Protein AF-A0AAV3STV7-F1 (afdb_monomer_lite)

Organism: NCBI:txid425309

Foldseek 3Di:
DQLQAPVSLVVQLVVLCPDDPPSSVVSVCVSVVVLVVLLVQVVVDPDQPDPSSVLLVVLLCLQVQPCVVCVVCVPAQEDEAEADQDQDQSNLSSVLSPVRRDPHHYHYHYDPVRVVVCVVCSVVSSPDPPRSDHDDD

Sequence (137 aa):
MTNFHPDRIAALRDITDEFATPIADEATTLVDGGIAVETWLRDRTVKAVSKTALLRRATRRLIGGDEVWTDCYPDIERISLVGVSSIPAPEVDFLHGLCTATTADIELHLRPGTSEYLTTRLPDLLSIDYPGREVNL

Secondary structure (DSSP, 8-state):
--TT-HHHHHHHHHHHHTSPTTHHHHHHHHHHHHHHHHHHHHTT-SS-SSHHHHHHHHHHHHHTT-THHHHH-TT--EEEEEEES---HHHHHHHHHHHHH--SEEEEEE-TTTHHHHHHHHHHHHT-SSTT-----

InterPro domains:
  IPR058819 UvrD domain-like [PF26510] (1-135)

Radius of gyration: 17.04 Å; chains: 1; bounding box: 33×42×49 Å

Structure (mmCIF, N/CA/C/O backbone):
data_AF-A0AAV3STV7-F1
#
_entry.id   AF-A0AAV3STV7-F1
#
loop_
_atom_site.group_PDB
_atom_site.id
_atom_site.type_symbol
_atom_site.label_atom_id
_atom_site.label_alt_id
_atom_site.label_comp_id
_atom_site.label_asym_id
_atom_site.label_entity_id
_atom_site.label_seq_id
_atom_site.pdbx_PDB_ins_code
_atom_site.Cartn_x
_atom_site.Cartn_y
_atom_site.Cartn_z
_atom_site.occupancy
_atom_site.B_iso_or_equiv
_atom_site.auth_seq_id
_atom_site.auth_comp_id
_atom_site.auth_asym_id
_atom_site.auth_atom_id
_atom_site.pdbx_PDB_model_num
ATOM 1 N N . MET A 1 1 ? 7.698 1.854 -3.324 1.00 75.56 1 MET A N 1
ATOM 2 C CA . MET A 1 1 ? 7.368 0.410 -3.245 1.00 75.56 1 MET A CA 1
ATOM 3 C C . MET A 1 1 ? 5.915 0.228 -3.638 1.00 75.56 1 MET A C 1
ATOM 5 O O . MET A 1 1 ? 5.105 1.026 -3.198 1.00 75.56 1 MET A O 1
ATOM 9 N N . THR A 1 2 ? 5.589 -0.789 -4.434 1.00 91.88 2 THR A N 1
ATOM 10 C CA . THR A 1 2 ? 4.238 -1.050 -4.977 1.00 91.88 2 THR A CA 1
ATOM 11 C C . THR A 1 2 ? 3.321 -1.821 -4.019 1.00 91.88 2 THR A C 1
ATOM 13 O O . THR A 1 2 ? 2.165 -2.069 -4.341 1.00 91.88 2 THR A O 1
ATOM 16 N N . ASN A 1 3 ? 3.840 -2.266 -2.867 1.00 93.88 3 ASN A N 1
ATOM 17 C CA . ASN A 1 3 ? 3.200 -3.253 -1.982 1.00 93.88 3 ASN A CA 1
ATOM 18 C C . ASN A 1 3 ? 2.787 -4.562 -2.696 1.00 93.88 3 ASN A C 1
ATOM 20 O O . ASN A 1 3 ? 2.023 -5.355 -2.151 1.00 93.88 3 ASN A O 1
ATOM 24 N N . PHE A 1 4 ? 3.314 -4.808 -3.904 1.00 94.25 4 PHE A N 1
ATOM 25 C CA . PHE A 1 4 ? 2.881 -5.870 -4.819 1.00 94.25 4 PHE A CA 1
ATOM 26 C C . PHE A 1 4 ? 1.398 -5.781 -5.218 1.00 94.25 4 PHE A C 1
ATOM 28 O O . PHE A 1 4 ? 0.820 -6.775 -5.651 1.00 94.25 4 PHE A O 1
ATOM 35 N N . HIS A 1 5 ? 0.783 -4.601 -5.083 1.00 95.44 5 HIS A N 1
ATOM 36 C CA . HIS A 1 5 ? -0.591 -4.376 -5.516 1.00 95.44 5 HIS A CA 1
ATOM 37 C C . HIS A 1 5 ? -0.691 -4.493 -7.044 1.00 95.44 5 HIS A C 1
ATOM 39 O O . HIS A 1 5 ? 0.146 -3.877 -7.713 1.00 95.44 5 HIS A O 1
ATOM 45 N N . PRO A 1 6 ? -1.690 -5.208 -7.602 1.00 95.25 6 PRO A N 1
ATOM 46 C CA . PRO A 1 6 ? -1.830 -5.399 -9.046 1.00 95.25 6 PRO A CA 1
ATOM 47 C C . PRO A 1 6 ? -1.711 -4.104 -9.851 1.00 95.25 6 PRO A C 1
ATOM 49 O O . PRO A 1 6 ? -0.841 -4.013 -10.710 1.00 95.25 6 PRO A O 1
ATOM 52 N N . ASP A 1 7 ? -2.467 -3.068 -9.490 1.00 94.88 7 ASP A N 1
ATOM 53 C CA . ASP A 1 7 ? -2.475 -1.805 -10.241 1.00 94.88 7 ASP A CA 1
ATOM 54 C C . ASP A 1 7 ? -1.139 -1.055 -10.162 1.00 94.88 7 ASP A C 1
ATOM 56 O O . ASP A 1 7 ? -0.678 -0.473 -11.138 1.00 94.88 7 ASP A O 1
ATOM 60 N N . ARG A 1 8 ? -0.459 -1.109 -9.007 1.00 94.88 8 ARG A N 1
ATOM 61 C CA . ARG A 1 8 ? 0.852 -0.462 -8.834 1.00 94.88 8 ARG A CA 1
ATOM 62 C C . ARG A 1 8 ? 1.960 -1.231 -9.553 1.00 94.88 8 ARG A C 1
ATOM 64 O O . ARG A 1 8 ? 2.952 -0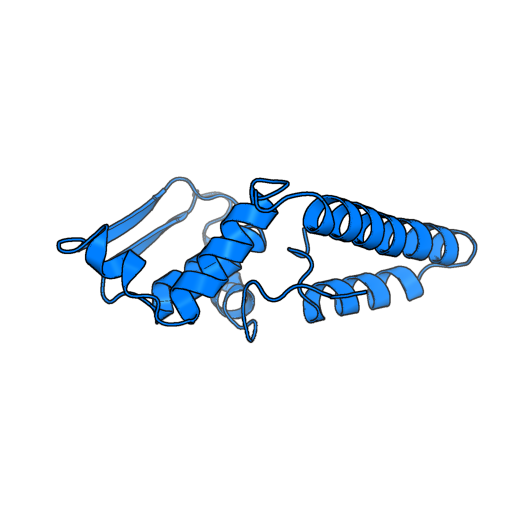.626 -9.943 1.00 94.88 8 ARG A O 1
ATOM 71 N N . ILE A 1 9 ? 1.825 -2.552 -9.681 1.00 95.94 9 ILE A N 1
ATOM 72 C CA . ILE A 1 9 ? 2.728 -3.386 -10.480 1.00 95.94 9 ILE A CA 1
ATOM 73 C C . ILE A 1 9 ? 2.480 -3.163 -11.973 1.00 95.94 9 ILE A C 1
ATOM 75 O O . ILE A 1 9 ? 3.451 -3.028 -12.705 1.00 95.94 9 ILE A O 1
ATOM 79 N N . ALA A 1 10 ? 1.221 -3.070 -12.410 1.00 94.94 10 ALA A N 1
ATOM 80 C CA . ALA A 1 10 ? 0.875 -2.740 -13.791 1.00 94.94 10 ALA A CA 1
ATOM 81 C C . ALA A 1 10 ? 1.456 -1.377 -14.188 1.00 94.94 10 ALA A C 1
ATOM 83 O O . ALA A 1 10 ? 2.249 -1.312 -15.116 1.00 94.94 10 ALA A O 1
ATOM 84 N N . ALA A 1 11 ? 1.218 -0.335 -13.385 1.00 94.62 11 ALA A N 1
ATOM 85 C CA . ALA A 1 11 ? 1.791 0.988 -13.629 1.00 94.62 11 ALA A CA 1
ATOM 86 C C . ALA A 1 11 ? 3.332 0.993 -13.626 1.00 94.62 11 ALA A C 1
ATOM 88 O O . ALA A 1 11 ? 3.953 1.760 -14.354 1.00 94.62 11 ALA A O 1
ATOM 89 N N . LEU A 1 12 ? 3.972 0.153 -12.801 1.00 95.38 12 LEU A N 1
ATOM 90 C CA . LEU A 1 12 ? 5.428 -0.001 -12.835 1.00 95.38 12 LEU A CA 1
ATOM 91 C C . LEU A 1 12 ? 5.891 -0.657 -14.142 1.00 95.38 12 LEU A C 1
ATOM 93 O O . LEU A 1 12 ? 6.889 -0.210 -14.696 1.00 95.38 12 LEU A O 1
ATOM 97 N N . ARG A 1 13 ? 5.180 -1.685 -14.619 1.00 95.19 13 ARG A N 1
ATOM 98 C CA . ARG A 1 13 ? 5.483 -2.370 -15.882 1.00 95.19 13 ARG A CA 1
ATOM 99 C C . ARG A 1 13 ? 5.310 -1.448 -17.086 1.00 95.19 13 ARG A C 1
ATOM 101 O O . ARG A 1 13 ? 6.211 -1.388 -17.912 1.00 95.19 13 ARG A O 1
ATOM 108 N N . ASP A 1 14 ? 4.238 -0.659 -17.114 1.00 95.69 14 ASP A N 1
ATOM 109 C CA . ASP A 1 14 ? 4.000 0.326 -18.174 1.00 95.69 14 ASP A CA 1
ATOM 110 C C . ASP A 1 14 ? 5.193 1.289 -18.311 1.00 95.69 14 ASP A C 1
ATOM 112 O O . ASP A 1 14 ? 5.681 1.529 -19.409 1.00 95.69 14 ASP A O 1
ATOM 116 N N . ILE A 1 15 ? 5.734 1.775 -17.184 1.00 94.50 15 ILE A N 1
ATOM 117 C CA . ILE A 1 15 ? 6.922 2.646 -17.174 1.00 94.50 15 ILE A CA 1
ATOM 118 C C . ILE A 1 15 ? 8.170 1.904 -17.666 1.00 94.50 15 ILE A C 1
ATOM 120 O O . ILE A 1 15 ? 8.995 2.487 -18.368 1.00 94.50 15 ILE A O 1
ATOM 124 N N . THR A 1 16 ? 8.363 0.641 -17.275 1.00 93.69 16 THR A N 1
ATOM 125 C CA . THR A 1 16 ? 9.552 -0.117 -17.696 1.00 93.69 16 THR A CA 1
ATOM 126 C C . THR A 1 16 ? 9.520 -0.487 -19.175 1.00 93.69 16 THR A C 1
ATOM 128 O O . THR A 1 16 ? 10.580 -0.549 -19.796 1.00 93.69 16 THR A O 1
ATOM 131 N N . ASP A 1 17 ? 8.329 -0.665 -19.747 1.00 92.81 17 ASP A N 1
ATOM 132 C CA . ASP A 1 17 ? 8.129 -0.966 -21.167 1.00 92.81 17 ASP A CA 1
ATOM 133 C C . ASP A 1 17 ? 8.445 0.239 -22.075 1.00 92.81 17 ASP A C 1
ATOM 135 O O . ASP A 1 17 ? 8.754 0.064 -23.254 1.00 92.81 17 ASP A O 1
ATOM 139 N N . GLU A 1 18 ? 8.439 1.466 -21.538 1.00 95.56 18 GLU A N 1
ATOM 140 C CA . GLU A 1 18 ? 8.852 2.676 -22.267 1.00 95.56 18 GLU A CA 1
ATOM 141 C C . GLU A 1 18 ? 10.375 2.768 -22.481 1.00 95.56 18 GLU A C 1
ATOM 143 O O . GLU A 1 18 ? 10.854 3.603 -23.258 1.00 95.56 18 GLU A O 1
ATOM 148 N N . PHE A 1 19 ? 11.170 1.936 -21.803 1.00 96.31 19 PHE A N 1
ATOM 149 C CA . PHE A 1 19 ? 12.621 1.947 -21.960 1.00 96.31 19 PHE A CA 1
ATOM 150 C C . PHE A 1 19 ? 13.064 1.324 -23.289 1.00 96.31 19 PHE A C 1
ATOM 152 O O . PHE A 1 19 ? 12.456 0.407 -23.831 1.00 96.31 19 PHE A O 1
ATOM 159 N N . ALA A 1 20 ? 14.197 1.788 -23.819 1.00 96.62 20 ALA A N 1
ATOM 160 C CA . ALA A 1 20 ? 14.810 1.150 -24.978 1.00 96.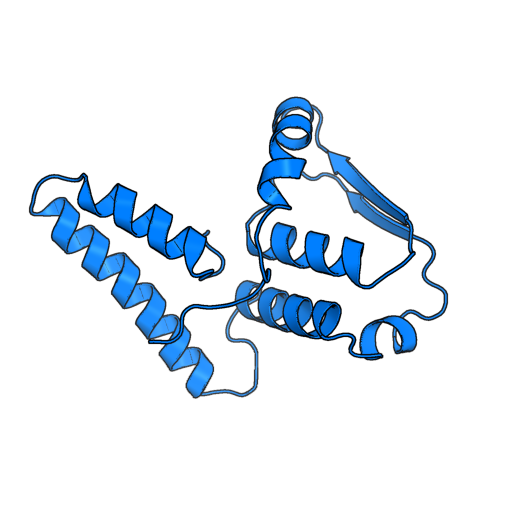62 20 ALA A CA 1
ATOM 161 C C . ALA A 1 20 ? 15.481 -0.177 -24.582 1.00 96.62 20 ALA A C 1
ATOM 163 O O . ALA A 1 20 ? 16.167 -0.256 -23.560 1.00 96.62 20 ALA A O 1
ATOM 164 N N . THR A 1 21 ? 15.364 -1.209 -25.418 1.00 94.38 21 THR A N 1
ATOM 165 C CA . THR A 1 21 ? 16.152 -2.447 -25.292 1.00 94.38 21 THR A CA 1
ATOM 166 C C . THR A 1 21 ? 17.659 -2.122 -25.268 1.00 94.38 21 THR A C 1
ATOM 168 O O . THR A 1 21 ? 18.108 -1.287 -26.060 1.00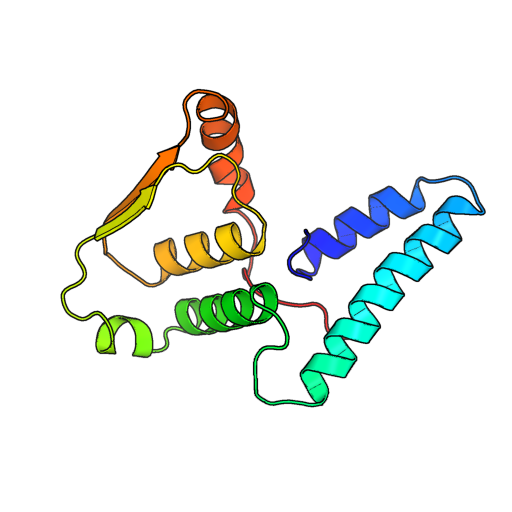 94.38 21 THR A O 1
ATOM 171 N N . PRO A 1 22 ? 18.468 -2.754 -24.389 1.00 95.44 22 PRO A N 1
ATOM 172 C CA . PRO A 1 22 ? 18.142 -3.893 -23.514 1.00 95.44 22 PRO A CA 1
ATOM 173 C C . PRO A 1 22 ? 17.570 -3.528 -22.133 1.00 95.44 22 PRO A C 1
ATOM 175 O O . PRO A 1 22 ? 17.305 -4.418 -21.333 1.00 95.44 22 PRO A O 1
ATOM 178 N N . ILE A 1 23 ? 17.377 -2.241 -21.838 1.00 97.06 23 ILE A N 1
ATOM 179 C CA . ILE A 1 23 ? 16.993 -1.770 -20.499 1.00 97.06 23 ILE A CA 1
ATOM 180 C C . ILE A 1 23 ? 15.577 -2.234 -20.135 1.00 97.06 23 ILE A C 1
ATOM 182 O O . ILE A 1 23 ? 15.356 -2.631 -18.994 1.00 97.06 23 ILE A O 1
ATOM 186 N N . ALA A 1 24 ? 14.641 -2.231 -21.090 1.00 95.88 24 ALA A N 1
ATOM 187 C CA . ALA A 1 24 ? 13.289 -2.754 -20.872 1.00 95.88 24 ALA A CA 1
ATOM 188 C C . ALA A 1 24 ? 13.304 -4.233 -20.445 1.00 95.88 24 ALA A C 1
ATOM 190 O O . ALA A 1 24 ? 12.734 -4.581 -19.414 1.00 95.88 24 ALA A O 1
ATOM 191 N N . ASP A 1 25 ? 14.029 -5.089 -21.174 1.00 95.88 25 ASP A N 1
ATOM 192 C CA . ASP A 1 25 ? 14.116 -6.527 -20.877 1.00 95.88 25 ASP A CA 1
ATOM 193 C C . ASP A 1 25 ? 14.711 -6.785 -19.483 1.00 95.88 25 ASP A C 1
ATOM 195 O O . ASP A 1 25 ? 14.226 -7.633 -18.724 1.00 95.88 25 ASP A O 1
ATOM 199 N N . GLU A 1 26 ? 15.756 -6.034 -19.122 1.00 97.06 26 GLU A N 1
ATOM 200 C CA . GLU A 1 26 ? 16.376 -6.115 -17.801 1.00 97.06 26 GLU A CA 1
ATOM 201 C C . GLU A 1 26 ? 15.419 -5.636 -16.700 1.00 97.06 26 GLU A C 1
ATOM 203 O O . GLU A 1 26 ? 15.265 -6.309 -15.678 1.00 97.06 26 GLU A O 1
ATOM 208 N N . ALA A 1 27 ? 14.724 -4.516 -16.911 1.00 95.81 27 ALA A N 1
ATOM 209 C CA . ALA A 1 27 ? 13.768 -3.974 -15.953 1.00 95.81 27 ALA A CA 1
ATOM 210 C C . ALA A 1 27 ? 12.598 -4.940 -15.702 1.00 95.81 27 ALA A C 1
ATOM 212 O O . ALA A 1 27 ? 12.277 -5.219 -14.543 1.00 95.81 27 ALA A O 1
ATOM 213 N N . THR A 1 28 ? 12.028 -5.525 -16.757 1.00 93.75 28 THR A N 1
ATO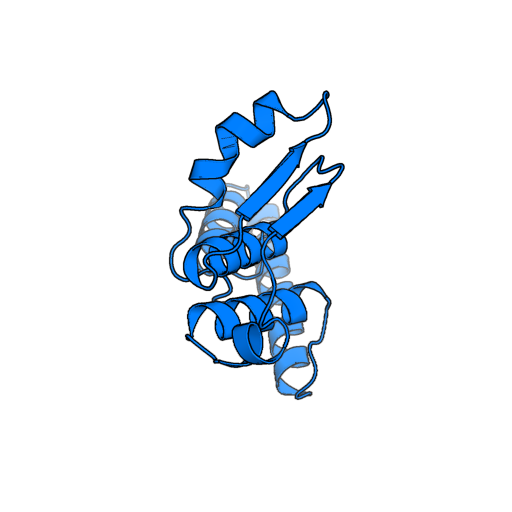M 214 C CA . THR A 1 28 ? 10.983 -6.554 -16.655 1.00 93.75 28 THR A CA 1
ATOM 215 C C . THR A 1 28 ? 11.484 -7.778 -15.898 1.00 93.75 28 THR A C 1
ATOM 217 O O . THR A 1 28 ? 10.825 -8.243 -14.966 1.00 93.75 28 THR A O 1
ATOM 220 N N . THR A 1 29 ? 12.698 -8.243 -16.205 1.00 95.69 29 THR A N 1
ATOM 221 C CA . THR A 1 29 ? 13.325 -9.365 -15.492 1.00 95.69 29 THR A CA 1
ATOM 222 C C . THR A 1 29 ? 13.468 -9.079 -13.992 1.00 95.69 29 THR A C 1
ATOM 224 O O . THR A 1 29 ? 13.207 -9.955 -13.165 1.00 95.69 29 THR A O 1
ATOM 227 N N . LEU A 1 30 ? 13.849 -7.855 -13.610 1.00 95.75 30 LEU A N 1
ATOM 228 C CA . LEU A 1 30 ? 13.981 -7.457 -12.206 1.00 95.75 30 LEU A CA 1
ATOM 229 C C . LEU A 1 30 ? 12.628 -7.375 -11.487 1.00 95.75 30 LEU A C 1
ATOM 231 O O . LEU A 1 30 ? 12.518 -7.833 -10.345 1.00 95.75 30 LEU A O 1
ATOM 235 N N . VAL A 1 31 ? 11.601 -6.815 -12.135 1.00 94.81 31 VAL A N 1
ATOM 236 C CA . VAL A 1 31 ? 10.243 -6.731 -11.574 1.00 94.81 31 VAL A CA 1
ATOM 237 C C . VAL A 1 31 ? 9.674 -8.133 -11.353 1.00 94.81 31 VAL A C 1
ATOM 239 O O . VAL A 1 31 ? 9.267 -8.459 -10.234 1.00 94.81 31 VAL A O 1
ATOM 242 N N . ASP A 1 32 ? 9.708 -8.983 -12.377 1.00 94.19 32 ASP A N 1
ATOM 243 C CA . ASP A 1 32 ? 9.157 -10.338 -12.317 1.00 94.19 32 ASP A CA 1
ATOM 244 C C . ASP A 1 32 ? 9.950 -11.232 -11.362 1.00 94.19 32 ASP A C 1
ATOM 246 O O . ASP A 1 32 ? 9.362 -11.961 -10.560 1.00 94.19 32 ASP A O 1
ATOM 250 N N . GLY A 1 33 ? 11.280 -11.117 -11.363 1.00 95.19 33 GLY A N 1
ATOM 251 C CA . GLY A 1 33 ? 12.145 -11.815 -10.417 1.00 95.19 33 GLY A CA 1
ATOM 252 C C . GLY A 1 33 ? 11.843 -11.439 -8.964 1.00 95.19 33 GLY A C 1
ATOM 253 O O . GLY A 1 33 ? 11.746 -12.317 -8.103 1.00 95.19 33 GLY A O 1
ATOM 254 N N . GLY A 1 34 ? 11.625 -10.151 -8.679 1.00 93.06 34 GLY A N 1
ATOM 255 C CA . GLY A 1 34 ? 11.240 -9.680 -7.348 1.00 93.06 34 GLY A CA 1
ATOM 256 C C . GLY A 1 34 ? 9.891 -10.237 -6.880 1.00 93.06 34 GLY A C 1
ATOM 257 O O . GLY A 1 34 ? 9.768 -10.671 -5.731 1.00 93.06 34 GLY A O 1
ATOM 258 N N . ILE A 1 35 ? 8.893 -10.274 -7.771 1.00 94.38 35 ILE A N 1
ATOM 259 C CA . ILE A 1 35 ? 7.574 -10.868 -7.494 1.00 94.38 35 ILE A CA 1
ATOM 260 C C . ILE A 1 35 ? 7.702 -12.380 -7.257 1.00 94.38 35 ILE A C 1
ATOM 262 O O . ILE A 1 35 ? 7.117 -12.905 -6.305 1.00 94.38 35 ILE A O 1
ATOM 266 N N . ALA A 1 36 ? 8.496 -13.076 -8.073 1.00 95.19 36 ALA A N 1
ATOM 267 C CA . ALA A 1 36 ? 8.712 -14.514 -7.956 1.00 95.19 36 ALA A CA 1
ATOM 268 C C . ALA A 1 36 ? 9.386 -14.895 -6.637 1.00 95.19 36 ALA A C 1
ATOM 270 O O . ALA A 1 36 ? 8.925 -15.815 -5.963 1.00 95.19 36 ALA A O 1
ATOM 271 N N . VAL A 1 37 ? 10.426 -14.166 -6.223 1.00 94.25 37 VAL A N 1
ATOM 272 C CA . VAL A 1 37 ? 11.105 -14.409 -4.942 1.00 94.25 37 VAL A CA 1
ATOM 273 C C . VAL A 1 37 ? 10.162 -14.181 -3.764 1.00 94.25 37 VAL A C 1
ATOM 275 O O . VAL A 1 37 ? 10.123 -14.999 -2.844 1.00 94.25 37 VAL A O 1
ATOM 278 N N . GLU A 1 38 ? 9.389 -13.094 -3.771 1.00 93.44 38 GLU A N 1
ATOM 279 C CA . GLU A 1 38 ? 8.475 -12.803 -2.665 1.00 93.44 38 GLU A CA 1
ATOM 280 C C . GLU A 1 38 ? 7.349 -13.845 -2.569 1.00 93.44 38 GLU A C 1
ATOM 282 O O . GLU A 1 38 ? 7.092 -14.344 -1.472 1.00 93.44 38 GLU A O 1
ATOM 287 N N . THR A 1 39 ? 6.778 -14.264 -3.704 1.00 93.25 39 THR A N 1
ATOM 288 C CA . THR A 1 39 ? 5.765 -15.334 -3.774 1.00 93.25 39 THR A CA 1
ATOM 289 C C . THR A 1 39 ? 6.336 -16.662 -3.272 1.00 93.25 39 THR A C 1
ATOM 291 O O . THR A 1 39 ? 5.786 -17.291 -2.371 1.00 93.25 39 THR A O 1
ATOM 294 N N . TRP A 1 40 ? 7.519 -17.042 -3.759 1.00 94.94 40 TRP A N 1
ATOM 295 C CA . TRP A 1 40 ? 8.223 -18.257 -3.351 1.00 94.94 40 TRP A CA 1
ATOM 296 C C . TRP A 1 40 ? 8.512 -18.301 -1.845 1.00 94.94 40 TRP A C 1
ATOM 298 O O . TRP A 1 40 ? 8.412 -19.365 -1.226 1.00 94.94 40 TRP A O 1
ATOM 308 N N . LEU A 1 41 ? 8.888 -17.164 -1.247 1.00 94.38 41 LEU A N 1
ATOM 309 C CA . LEU A 1 41 ? 9.102 -17.049 0.197 1.00 94.38 41 LEU A CA 1
ATOM 310 C C . LEU A 1 41 ? 7.779 -17.180 0.956 1.00 94.38 41 LEU A C 1
ATOM 312 O O . LEU A 1 41 ? 7.735 -17.864 1.979 1.00 94.38 41 LEU A O 1
ATOM 316 N N . ARG A 1 42 ? 6.715 -16.538 0.463 1.00 92.06 42 ARG A N 1
ATOM 317 C CA . ARG A 1 42 ? 5.375 -16.561 1.063 1.00 92.06 42 ARG A CA 1
ATOM 318 C C . ARG A 1 42 ? 4.826 -17.987 1.147 1.00 92.06 42 ARG A C 1
ATOM 320 O O . ARG A 1 42 ? 4.340 -18.384 2.199 1.00 92.06 42 ARG A O 1
ATOM 327 N N . ASP A 1 43 ? 5.011 -18.785 0.100 1.00 93.56 43 ASP A N 1
ATOM 328 C CA . ASP A 1 43 ? 4.521 -20.170 0.039 1.00 93.56 43 ASP A CA 1
ATOM 329 C C . ASP A 1 43 ? 5.278 -21.137 0.966 1.00 93.56 43 ASP A C 1
ATOM 331 O O . ASP A 1 43 ? 4.836 -22.258 1.219 1.00 93.56 43 ASP A O 1
ATOM 335 N N . ARG A 1 44 ? 6.429 -20.721 1.508 1.00 95.75 44 ARG A N 1
ATOM 336 C CA . ARG A 1 44 ? 7.270 -21.544 2.396 1.00 95.75 44 ARG A CA 1
ATOM 337 C C . ARG A 1 44 ? 6.965 -21.384 3.870 1.00 95.75 44 ARG A C 1
ATOM 339 O O . ARG A 1 44 ? 7.532 -22.107 4.688 1.00 95.75 44 ARG A O 1
ATOM 346 N N . THR A 1 45 ? 6.136 -20.417 4.241 1.00 94.38 45 THR A N 1
ATOM 347 C CA . THR A 1 45 ? 5.892 -20.128 5.648 1.00 94.38 45 THR A CA 1
ATOM 348 C C . THR A 1 45 ? 4.540 -19.478 5.873 1.00 94.38 45 THR A C 1
ATOM 350 O O . THR A 1 45 ? 4.090 -18.617 5.133 1.00 94.38 45 THR A O 1
ATOM 353 N N . VAL A 1 46 ? 3.909 -19.836 6.989 1.00 92.25 46 VAL A N 1
ATOM 354 C CA . VAL A 1 46 ? 2.688 -19.167 7.463 1.00 92.25 46 VAL A CA 1
ATOM 355 C C . VAL A 1 46 ? 2.967 -17.785 8.071 1.00 92.25 46 VAL A C 1
ATOM 357 O O . VAL A 1 46 ? 2.034 -17.026 8.357 1.00 92.25 46 VAL A O 1
ATOM 360 N N . LYS A 1 47 ? 4.244 -17.460 8.325 1.00 94.19 47 LYS A N 1
ATOM 361 C CA . LYS A 1 47 ? 4.685 -16.170 8.868 1.00 94.19 47 LYS A CA 1
ATOM 362 C C . LYS A 1 47 ? 4.861 -15.153 7.743 1.00 94.19 47 LYS A C 1
ATOM 364 O O . LYS A 1 47 ? 5.243 -15.501 6.634 1.00 94.19 47 LYS A O 1
ATOM 369 N N . ALA A 1 48 ? 4.648 -13.876 8.047 1.00 94.25 48 ALA A N 1
ATOM 370 C CA . ALA A 1 48 ? 4.976 -12.812 7.106 1.00 94.25 48 ALA A CA 1
ATOM 371 C C . ALA A 1 48 ? 6.491 -12.776 6.839 1.00 94.25 48 ALA A C 1
ATOM 373 O O . ALA A 1 48 ? 7.291 -12.736 7.773 1.00 94.25 48 ALA A O 1
ATOM 374 N N . VAL A 1 49 ? 6.871 -12.767 5.560 1.00 93.94 49 VAL A N 1
ATOM 375 C CA . VAL A 1 49 ? 8.274 -12.807 5.103 1.00 93.94 49 VAL A CA 1
ATOM 376 C C . VAL A 1 49 ? 8.971 -11.446 5.177 1.00 93.94 49 VAL A C 1
ATOM 378 O O . VAL A 1 49 ? 10.185 -11.347 5.033 1.00 93.94 49 VAL A O 1
ATOM 381 N N . SER A 1 50 ? 8.204 -10.380 5.410 1.00 93.69 50 SER A N 1
ATOM 382 C CA . SER A 1 50 ? 8.687 -9.011 5.578 1.00 93.69 50 SER A CA 1
ATOM 383 C C . SER A 1 50 ? 7.682 -8.178 6.380 1.00 93.69 50 SER A C 1
ATOM 385 O O . SER A 1 50 ? 6.524 -8.569 6.550 1.00 93.69 50 SER A O 1
ATOM 387 N N . LYS A 1 51 ? 8.103 -6.991 6.842 1.00 93.31 51 LYS A N 1
ATOM 388 C CA . LYS A 1 51 ? 7.192 -6.009 7.461 1.00 93.31 51 LYS A CA 1
ATOM 389 C C . LYS A 1 51 ? 6.090 -5.567 6.493 1.00 93.31 51 LYS A C 1
ATOM 391 O O . LYS A 1 51 ? 4.939 -5.465 6.896 1.00 93.31 51 LYS A O 1
ATOM 396 N N . THR A 1 52 ? 6.430 -5.390 5.217 1.00 93.12 52 THR A N 1
ATOM 397 C CA . THR A 1 52 ? 5.475 -5.089 4.142 1.00 93.12 52 THR A CA 1
ATOM 398 C C . THR A 1 52 ? 4.420 -6.187 4.016 1.00 93.12 52 THR A C 1
ATOM 400 O O . THR A 1 52 ? 3.230 -5.893 4.029 1.00 93.12 52 THR A O 1
ATOM 403 N N . ALA A 1 53 ? 4.832 -7.460 3.991 1.00 94.38 53 ALA A N 1
ATOM 404 C CA . ALA A 1 53 ? 3.905 -8.591 3.940 1.00 94.38 53 ALA A CA 1
ATOM 405 C C . ALA A 1 53 ? 3.021 -8.680 5.198 1.00 94.38 53 ALA A C 1
ATOM 407 O O . ALA A 1 53 ? 1.849 -9.046 5.108 1.00 94.38 53 ALA A O 1
ATOM 408 N N . LEU A 1 54 ? 3.562 -8.322 6.370 1.00 95.31 54 LEU A N 1
ATOM 409 C CA . LEU A 1 54 ? 2.794 -8.269 7.613 1.00 95.31 54 LEU A CA 1
ATOM 410 C C . LEU A 1 54 ? 1.709 -7.190 7.552 1.00 95.31 54 LEU A C 1
ATOM 412 O O . LEU A 1 54 ? 0.552 -7.502 7.822 1.00 95.31 54 LEU A O 1
ATOM 416 N N . LEU A 1 55 ? 2.069 -5.959 7.169 1.00 95.06 55 LEU A N 1
ATOM 417 C CA . LEU A 1 55 ? 1.112 -4.859 7.012 1.00 95.06 55 LEU A CA 1
ATOM 418 C C . LEU A 1 55 ? 0.039 -5.217 5.993 1.00 95.06 55 LEU A C 1
ATOM 420 O O . LEU A 1 55 ? -1.141 -5.091 6.281 1.00 95.06 55 LEU A O 1
ATOM 424 N N . ARG A 1 56 ? 0.436 -5.781 4.854 1.00 94.75 56 ARG A N 1
ATOM 425 C CA . ARG A 1 56 ? -0.487 -6.217 3.811 1.00 94.75 56 ARG A CA 1
ATOM 426 C C . ARG A 1 56 ? -1.493 -7.262 4.308 1.00 94.75 56 ARG A C 1
ATOM 428 O O . ARG A 1 56 ? -2.688 -7.150 4.042 1.00 94.75 56 ARG A O 1
ATOM 435 N N . ARG A 1 57 ? -1.039 -8.252 5.087 1.00 93.94 57 ARG A N 1
ATOM 436 C CA . ARG A 1 5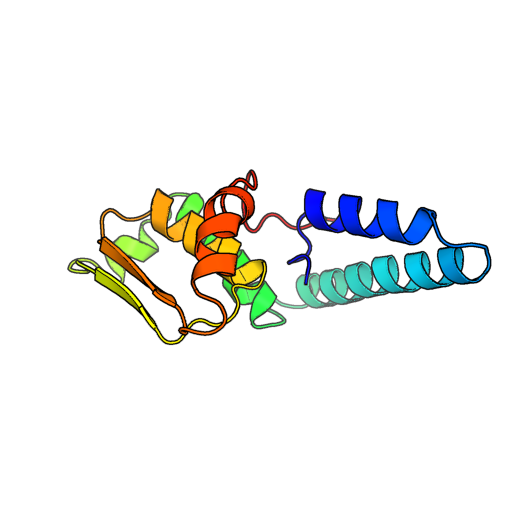7 ? -1.925 -9.224 5.752 1.00 93.94 57 ARG A CA 1
ATOM 437 C C . ARG A 1 57 ? -2.845 -8.545 6.768 1.00 93.94 57 ARG A C 1
ATOM 439 O O . ARG A 1 57 ? -4.016 -8.902 6.826 1.00 93.94 57 ARG A O 1
ATOM 446 N N . ALA A 1 58 ? -2.333 -7.603 7.557 1.00 94.06 58 ALA A N 1
ATOM 447 C CA . ALA A 1 58 ? -3.121 -6.867 8.542 1.00 94.06 58 ALA A CA 1
ATOM 448 C C . ALA A 1 58 ? -4.214 -6.018 7.872 1.00 94.06 58 ALA A C 1
ATOM 450 O O . ALA A 1 58 ? -5.367 -6.110 8.279 1.00 94.06 58 ALA A O 1
ATOM 451 N N . THR A 1 59 ? -3.890 -5.302 6.790 1.00 95.38 59 THR A N 1
ATOM 452 C CA . THR A 1 59 ? -4.854 -4.551 5.971 1.00 95.38 59 THR A CA 1
ATOM 453 C C . THR A 1 59 ? -5.998 -5.442 5.498 1.00 95.38 59 THR A C 1
ATOM 455 O O . THR A 1 59 ? -7.161 -5.093 5.674 1.00 95.38 59 THR A O 1
ATOM 458 N N . ARG A 1 60 ? -5.692 -6.631 4.958 1.00 93.75 60 ARG A N 1
ATOM 459 C CA . ARG A 1 60 ? -6.733 -7.565 4.503 1.00 93.75 60 ARG A CA 1
ATOM 460 C C . ARG A 1 60 ? -7.625 -8.070 5.637 1.00 93.75 60 ARG A C 1
ATOM 462 O O . ARG A 1 60 ? -8.809 -8.278 5.407 1.00 93.75 60 ARG A O 1
ATOM 469 N N . ARG A 1 61 ? -7.082 -8.273 6.844 1.00 92.38 61 ARG A N 1
ATOM 470 C CA . ARG A 1 61 ? -7.889 -8.668 8.013 1.00 92.38 61 ARG A CA 1
ATOM 471 C C . ARG A 1 61 ? -8.794 -7.534 8.486 1.00 92.38 61 ARG A C 1
ATOM 473 O O . ARG A 1 61 ? -9.963 -7.790 8.735 1.00 92.38 61 ARG A O 1
ATOM 480 N N . LEU A 1 62 ? -8.273 -6.305 8.537 1.00 92.12 62 LEU A N 1
ATOM 481 C CA . LEU A 1 62 ? -9.056 -5.114 8.882 1.00 92.12 62 LEU A CA 1
ATOM 482 C C . LEU A 1 62 ? -10.258 -4.949 7.950 1.00 92.12 62 LEU A C 1
ATOM 484 O O . LEU A 1 62 ? -11.392 -4.869 8.402 1.00 92.12 62 LEU A O 1
ATOM 488 N N . ILE A 1 63 ? -10.015 -4.968 6.641 1.00 90.75 63 ILE A N 1
ATOM 489 C CA . ILE A 1 63 ? -11.061 -4.728 5.636 1.00 90.75 63 ILE A CA 1
ATOM 490 C C . ILE A 1 63 ? -12.014 -5.914 5.505 1.00 90.75 63 ILE A C 1
ATOM 492 O O . ILE A 1 63 ? -13.178 -5.740 5.161 1.00 90.75 63 ILE A O 1
ATOM 496 N N . GLY A 1 64 ? -11.540 -7.124 5.805 1.00 88.19 64 GLY A N 1
ATOM 497 C CA . GLY A 1 64 ? -12.372 -8.322 5.841 1.00 88.19 64 GLY A CA 1
ATOM 498 C C . GLY A 1 64 ? -13.422 -8.329 6.956 1.00 88.19 64 GLY A C 1
ATOM 499 O O . GLY A 1 64 ? -14.204 -9.275 7.005 1.00 88.19 64 GLY A O 1
ATOM 500 N N . GLY A 1 65 ? -13.444 -7.318 7.835 1.00 81.38 65 GLY A N 1
ATOM 501 C CA . GLY A 1 65 ? -14.377 -7.242 8.960 1.00 81.38 65 GLY A CA 1
ATOM 502 C C . GLY A 1 65 ? -14.053 -8.235 10.075 1.00 81.38 65 GLY A C 1
ATOM 503 O O . GLY A 1 65 ? -14.957 -8.690 10.767 1.00 81.38 65 GLY A O 1
ATOM 504 N N . ASP A 1 66 ? -12.780 -8.617 10.221 1.00 73.94 66 ASP A N 1
ATOM 505 C CA . ASP A 1 66 ? -12.338 -9.491 11.308 1.00 73.94 66 ASP A CA 1
ATOM 506 C C . ASP A 1 66 ? -12.506 -8.745 12.647 1.00 73.94 66 ASP A C 1
ATOM 508 O O . ASP A 1 66 ? -11.910 -7.681 12.841 1.00 73.94 66 ASP A O 1
ATOM 512 N N . GLU A 1 67 ? -13.293 -9.301 13.579 1.00 81.00 67 GLU A N 1
ATOM 513 C CA . GLU A 1 67 ? -13.580 -8.695 14.898 1.00 81.00 67 GLU A CA 1
ATOM 514 C C . GLU A 1 67 ? -12.308 -8.483 15.736 1.00 81.00 67 GLU A C 1
ATOM 516 O O . GLU A 1 67 ? -12.302 -7.689 16.672 1.00 81.00 67 GLU A O 1
ATOM 521 N N . VAL A 1 68 ? -11.190 -9.098 15.327 1.00 84.56 68 VAL A N 1
ATOM 522 C CA . VAL A 1 68 ? -9.857 -8.975 15.932 1.00 84.56 68 VAL A CA 1
ATOM 523 C C . VAL A 1 68 ? -9.470 -7.535 16.259 1.00 84.56 68 VAL A C 1
ATOM 525 O O . VAL A 1 68 ? -8.840 -7.319 17.292 1.00 84.56 68 VAL A O 1
ATOM 528 N N . TRP A 1 69 ? -9.791 -6.554 15.407 1.00 87.44 69 TRP A N 1
ATOM 529 C CA . TRP A 1 69 ? -9.458 -5.159 15.713 1.00 87.44 69 TRP A CA 1
ATOM 530 C C . TRP A 1 69 ? -10.215 -4.655 16.944 1.00 87.44 69 TRP A C 1
ATOM 532 O O . TRP A 1 69 ? -9.583 -4.202 17.897 1.00 87.44 69 TRP A O 1
ATOM 542 N N . THR A 1 70 ? -11.541 -4.780 16.940 1.00 87.50 70 THR A N 1
ATOM 543 C CA . THR A 1 70 ? -12.409 -4.343 18.040 1.00 87.50 70 THR A CA 1
ATOM 544 C C . THR A 1 70 ? -12.154 -5.152 19.312 1.00 87.50 70 THR A C 1
ATOM 546 O O . THR A 1 70 ? -12.113 -4.580 20.393 1.00 87.50 70 THR A O 1
ATOM 549 N N . ASP A 1 71 ? -11.876 -6.451 19.198 1.00 90.69 71 ASP A N 1
ATOM 550 C CA . ASP A 1 71 ? -11.537 -7.309 20.339 1.00 90.69 71 ASP A CA 1
ATOM 551 C C . ASP A 1 71 ? -10.206 -6.918 20.994 1.00 90.69 71 ASP A C 1
ATOM 553 O O . ASP A 1 71 ? -10.059 -6.967 22.216 1.00 90.69 71 ASP A O 1
ATOM 557 N N . CYS A 1 72 ? -9.206 -6.551 20.185 1.00 91.25 72 CYS A N 1
ATOM 558 C CA . CYS A 1 72 ? -7.889 -6.157 20.687 1.00 91.25 72 CYS A CA 1
ATOM 559 C C . CYS A 1 72 ? -7.868 -4.716 21.208 1.00 91.25 72 CYS A C 1
ATOM 561 O O . CYS A 1 72 ? -7.059 -4.394 22.080 1.00 91.25 72 CYS A O 1
ATOM 563 N N . TYR A 1 73 ? -8.724 -3.857 20.656 1.00 91.56 73 TYR A N 1
ATOM 564 C CA . TYR A 1 73 ? -8.763 -2.425 20.928 1.00 91.56 73 TYR A CA 1
ATOM 565 C C . TYR A 1 73 ? -10.202 -1.942 21.189 1.00 91.56 73 TYR A C 1
ATOM 567 O O . TYR A 1 73 ? -10.692 -1.083 20.456 1.00 91.56 73 TYR A O 1
ATOM 575 N N . PRO A 1 74 ? -10.888 -2.461 22.226 1.00 90.88 74 PRO A N 1
ATOM 576 C CA . PRO A 1 74 ? -12.316 -2.198 22.437 1.00 90.88 74 PRO A CA 1
ATOM 577 C C . PRO A 1 74 ? -12.620 -0.732 22.758 1.00 90.88 74 PRO A C 1
ATOM 579 O O . PRO A 1 74 ? -13.643 -0.206 22.332 1.00 90.88 74 PRO A O 1
ATOM 582 N N . ASP A 1 75 ? -11.705 -0.066 23.461 1.00 94.44 75 ASP A N 1
ATOM 583 C CA . ASP A 1 75 ? -11.877 1.306 23.947 1.00 94.44 75 ASP A CA 1
ATOM 584 C C . ASP A 1 75 ? -11.039 2.317 23.142 1.00 94.44 75 ASP A C 1
ATOM 586 O O . ASP A 1 75 ? -10.695 3.392 23.637 1.00 94.44 75 ASP A O 1
ATOM 590 N N . ILE A 1 76 ? -10.613 1.968 21.920 1.00 94.56 76 ILE A N 1
ATOM 591 C CA . ILE A 1 76 ? -9.770 2.869 21.131 1.00 94.56 76 ILE A CA 1
ATOM 592 C C . ILE A 1 76 ? -10.581 4.036 20.576 1.00 94.56 76 ILE A C 1
ATOM 594 O O . ILE A 1 76 ? -11.438 3.884 19.712 1.00 94.56 76 ILE A O 1
ATOM 598 N N . GLU A 1 77 ? -10.253 5.232 21.047 1.00 95.56 77 GLU A N 1
ATOM 599 C CA . GLU A 1 77 ? -10.886 6.463 20.571 1.00 95.56 77 GLU A CA 1
ATOM 600 C C . GLU A 1 77 ? -10.067 7.150 19.476 1.00 95.56 77 GLU A C 1
ATOM 602 O O . GLU A 1 77 ? -10.622 7.884 18.662 1.00 95.56 77 GLU A O 1
ATOM 607 N N . ARG A 1 78 ? -8.743 6.929 19.439 1.00 96.38 78 ARG A N 1
ATOM 608 C CA . ARG A 1 78 ? -7.836 7.679 18.563 1.00 96.38 78 ARG A CA 1
ATOM 609 C C . ARG A 1 78 ? -6.599 6.908 18.129 1.00 96.38 78 ARG A C 1
ATOM 611 O O . ARG A 1 78 ? -5.978 6.197 18.917 1.00 96.38 78 ARG A O 1
ATOM 618 N N . ILE A 1 79 ? -6.188 7.152 16.888 1.00 95.31 79 ILE A N 1
ATOM 619 C CA . ILE A 1 79 ? -4.942 6.685 16.285 1.00 95.31 79 ILE A CA 1
ATOM 620 C C . ILE A 1 79 ? -4.210 7.895 15.699 1.00 95.31 79 ILE A C 1
ATOM 622 O O . ILE A 1 79 ? -4.680 8.506 14.743 1.00 95.31 79 ILE A O 1
ATOM 626 N N . SER A 1 80 ? -3.033 8.226 16.233 1.00 95.69 80 SER A N 1
ATOM 627 C CA . SER A 1 80 ? -2.219 9.343 15.732 1.00 95.69 80 SER A CA 1
ATOM 628 C C . SER A 1 80 ? -0.948 8.834 15.046 1.00 95.69 80 SER A C 1
ATOM 630 O O . SER A 1 80 ? -0.095 8.204 15.673 1.00 95.69 80 SER A O 1
ATOM 632 N N . LEU A 1 81 ? -0.782 9.150 13.761 1.00 93.00 81 LEU A N 1
ATOM 633 C CA . LEU A 1 81 ? 0.445 8.911 13.003 1.00 93.00 81 LEU A CA 1
ATOM 634 C C . LEU A 1 81 ? 1.288 10.188 13.009 1.00 93.00 81 LEU A C 1
ATOM 636 O O . LEU A 1 81 ? 0.916 11.182 12.389 1.00 93.00 81 LEU A O 1
ATOM 640 N N . VAL A 1 82 ? 2.421 10.174 13.717 1.00 94.06 82 VAL A N 1
ATOM 641 C CA . VAL A 1 82 ? 3.184 11.395 14.022 1.00 94.06 82 VAL A CA 1
ATOM 642 C C . VAL A 1 82 ? 4.523 11.474 13.300 1.00 94.06 82 VAL A C 1
ATOM 644 O O . VAL A 1 82 ? 5.248 10.489 13.182 1.00 94.06 82 VAL A O 1
ATOM 647 N N . GLY A 1 83 ? 4.884 12.680 12.849 1.00 89.62 83 GLY A N 1
ATOM 648 C CA . GLY A 1 83 ? 6.190 12.967 12.256 1.00 89.62 83 GLY A CA 1
ATOM 649 C C . GLY A 1 83 ? 6.350 12.397 10.849 1.00 89.62 83 GLY A C 1
ATOM 650 O O . GLY A 1 83 ? 7.479 12.128 10.422 1.00 89.62 83 GLY A O 1
ATOM 651 N N . VAL A 1 84 ? 5.231 12.223 10.144 1.00 92.38 84 VAL A N 1
ATOM 652 C CA . VAL A 1 84 ? 5.154 11.564 8.841 1.00 92.38 84 VAL A CA 1
ATOM 653 C C . VAL A 1 84 ? 5.700 12.483 7.751 1.00 92.38 84 VAL A C 1
ATOM 655 O O . VAL A 1 84 ? 5.182 13.573 7.511 1.00 92.38 84 VAL A O 1
ATOM 658 N N . SER A 1 85 ? 6.767 12.037 7.087 1.00 93.38 85 SER A N 1
ATOM 659 C CA . SER A 1 85 ? 7.363 12.721 5.929 1.00 93.38 85 SER A CA 1
ATOM 660 C C . SER A 1 85 ? 7.118 12.014 4.598 1.00 93.38 85 SER A C 1
ATOM 662 O O . SER A 1 85 ? 7.414 12.550 3.537 1.00 93.38 85 SER A O 1
ATOM 664 N N . SER A 1 86 ? 6.593 10.796 4.649 1.00 91.94 86 SER A N 1
ATOM 665 C CA . SER A 1 86 ? 6.222 9.983 3.495 1.00 91.94 86 SER A CA 1
ATOM 666 C C . SER A 1 86 ? 5.288 8.880 3.963 1.00 91.94 86 SER A C 1
ATOM 668 O O . SER A 1 86 ? 5.474 8.369 5.067 1.00 91.94 86 SER A O 1
ATOM 670 N N . ILE A 1 87 ? 4.356 8.463 3.112 1.00 91.31 87 ILE A N 1
ATOM 671 C CA . ILE A 1 87 ? 3.479 7.322 3.385 1.00 91.31 87 ILE A CA 1
ATOM 672 C C . ILE A 1 87 ? 3.689 6.314 2.254 1.00 91.31 87 ILE A C 1
ATOM 674 O O . ILE A 1 87 ? 3.184 6.522 1.148 1.00 91.31 87 ILE A O 1
ATOM 678 N N . PRO A 1 88 ? 4.525 5.283 2.457 1.00 92.50 88 PRO A N 1
ATOM 679 C CA . PRO A 1 88 ? 4.710 4.248 1.455 1.00 92.50 88 PRO A CA 1
ATOM 680 C C . PRO A 1 88 ? 3.427 3.424 1.264 1.00 92.50 88 PRO A C 1
ATOM 682 O O . PRO A 1 88 ? 2.520 3.424 2.092 1.00 92.50 88 PRO A O 1
ATOM 685 N N . ALA A 1 89 ? 3.350 2.717 0.136 1.00 94.81 89 ALA A N 1
ATOM 686 C CA . ALA A 1 89 ? 2.179 1.936 -0.256 1.00 94.81 89 ALA A CA 1
ATOM 687 C C . ALA A 1 89 ? 1.602 1.000 0.835 1.00 94.81 89 ALA A C 1
ATOM 689 O O . ALA A 1 89 ? 0.387 1.020 1.003 1.00 94.81 89 ALA A O 1
ATOM 690 N N . PRO A 1 90 ? 2.392 0.195 1.584 1.00 95.06 90 PRO A N 1
ATOM 691 C CA . PRO A 1 90 ? 1.817 -0.648 2.635 1.00 95.06 90 PRO A CA 1
ATOM 692 C C . PRO A 1 90 ? 1.181 0.149 3.780 1.00 95.06 90 PRO A C 1
ATOM 694 O O . PRO A 1 90 ? 0.152 -0.270 4.301 1.00 95.06 90 PRO A O 1
ATOM 697 N N . GLU A 1 91 ? 1.748 1.293 4.163 1.00 94.25 91 GLU A N 1
ATOM 698 C CA . GLU A 1 91 ? 1.182 2.168 5.190 1.00 94.25 91 GLU A CA 1
ATOM 699 C C . GLU A 1 91 ? -0.071 2.894 4.692 1.00 94.25 91 GLU A C 1
ATOM 701 O O . GLU A 1 91 ? -1.029 3.014 5.447 1.00 94.25 91 GLU A O 1
ATOM 706 N N . VAL A 1 92 ? -0.096 3.330 3.426 1.00 94.69 92 VAL A N 1
ATOM 707 C CA . VAL A 1 92 ? -1.297 3.897 2.787 1.00 94.69 92 VAL A CA 1
ATOM 708 C C . VAL A 1 92 ? -2.433 2.874 2.776 1.00 94.69 92 VAL A C 1
ATOM 710 O O . VAL A 1 92 ? -3.550 3.188 3.176 1.00 94.69 92 VAL A O 1
ATOM 713 N N . ASP A 1 93 ? -2.141 1.640 2.362 1.00 95.94 93 ASP A N 1
ATOM 714 C CA . ASP A 1 93 ? -3.122 0.557 2.307 1.00 95.94 93 ASP A CA 1
ATOM 715 C C . ASP A 1 93 ? -3.679 0.245 3.702 1.00 95.94 93 ASP A C 1
ATOM 717 O O . ASP A 1 93 ? -4.879 0.050 3.878 1.00 95.94 93 ASP A O 1
ATOM 721 N N . PHE A 1 94 ? -2.810 0.208 4.715 1.00 95.00 94 PHE A N 1
ATOM 722 C CA . PHE A 1 94 ? -3.215 0.007 6.103 1.00 95.00 94 PHE A CA 1
ATOM 723 C C . PHE A 1 94 ? -4.040 1.176 6.651 1.00 95.00 94 PHE A C 1
ATOM 725 O O . PHE A 1 94 ? -5.053 0.938 7.299 1.00 95.00 94 PHE A O 1
ATOM 732 N N . LEU A 1 95 ? -3.661 2.422 6.347 1.00 94.69 95 LEU A N 1
ATOM 733 C CA . LEU A 1 95 ? -4.421 3.617 6.716 1.00 94.69 95 LEU A CA 1
ATOM 734 C C . LEU A 1 95 ? -5.824 3.597 6.101 1.00 94.69 95 LEU A C 1
ATOM 736 O O . LEU A 1 95 ? -6.793 3.861 6.803 1.00 94.69 95 LEU A O 1
ATOM 740 N N . HIS A 1 96 ? -5.947 3.209 4.828 1.00 93.88 96 HIS A N 1
ATOM 741 C CA . HIS A 1 96 ? -7.248 3.007 4.189 1.00 93.88 96 HIS A CA 1
ATOM 742 C C . HIS A 1 96 ? -8.071 1.926 4.917 1.00 93.88 96 HIS A C 1
ATOM 744 O O . HIS A 1 96 ? -9.254 2.121 5.196 1.00 93.88 96 HIS A O 1
ATOM 750 N N . GLY A 1 97 ? -7.433 0.818 5.305 1.00 92.94 97 GLY A N 1
ATOM 751 C CA . GLY A 1 97 ? -8.063 -0.219 6.125 1.00 92.94 97 GLY A CA 1
ATOM 752 C C . GLY A 1 97 ? -8.545 0.288 7.486 1.00 92.94 97 GLY A C 1
ATOM 753 O O . GLY A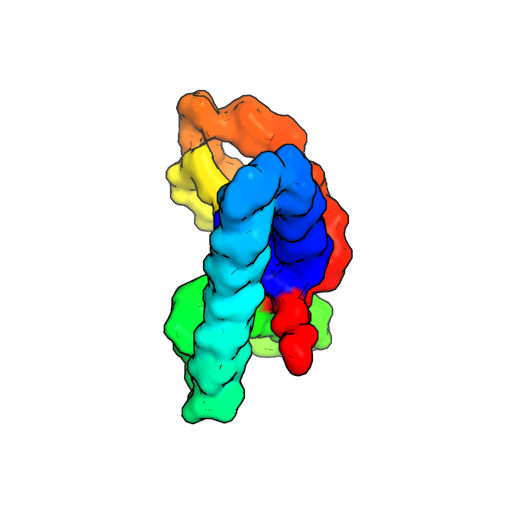 1 97 ? -9.644 -0.052 7.903 1.00 92.94 97 GLY A O 1
ATOM 754 N N . LEU A 1 98 ? -7.779 1.145 8.163 1.00 92.81 98 LEU A N 1
ATOM 755 C CA . LEU A 1 98 ? -8.215 1.762 9.419 1.00 92.81 98 LEU A CA 1
ATOM 756 C C . LEU A 1 98 ? -9.424 2.676 9.202 1.00 92.81 98 LEU A C 1
ATOM 758 O O . LEU A 1 98 ? -10.422 2.526 9.897 1.00 92.81 98 LEU A O 1
ATOM 762 N N . CYS A 1 99 ? -9.378 3.561 8.203 1.00 91.50 99 CYS A N 1
ATOM 763 C CA . CYS A 1 99 ? -10.485 4.474 7.898 1.00 91.50 99 CYS A CA 1
ATOM 764 C C . CYS A 1 99 ? -11.806 3.750 7.595 1.00 91.50 99 CYS A C 1
ATOM 766 O O . CYS A 1 99 ? -12.870 4.348 7.720 1.00 91.50 99 CYS A O 1
ATOM 768 N N . THR A 1 100 ? -11.743 2.488 7.163 1.00 88.50 100 THR A N 1
ATOM 769 C CA . THR A 1 100 ? -12.921 1.673 6.837 1.00 88.50 100 THR A CA 1
ATOM 770 C C . THR A 1 100 ? -13.340 0.739 7.972 1.00 88.50 100 THR A C 1
ATOM 772 O O . THR A 1 100 ? -14.531 0.482 8.127 1.00 88.50 100 THR A O 1
ATOM 775 N N . ALA A 1 101 ? -12.392 0.235 8.765 1.00 88.50 101 ALA A N 1
ATOM 776 C CA . ALA A 1 101 ? -12.641 -0.783 9.785 1.00 88.50 101 ALA A CA 1
ATOM 777 C C . ALA A 1 101 ? -12.917 -0.226 11.191 1.00 88.50 101 ALA A C 1
ATOM 779 O O . ALA A 1 101 ? -13.404 -0.966 12.042 1.00 88.50 101 ALA A O 1
ATOM 780 N N . THR A 1 102 ? -12.592 1.041 11.469 1.00 89.44 102 THR A N 1
ATOM 781 C CA . THR A 1 102 ? -12.778 1.642 12.799 1.00 89.44 102 THR A CA 1
ATOM 782 C C . THR A 1 102 ? -13.507 2.980 12.743 1.00 89.44 102 THR A C 1
ATOM 784 O O . THR A 1 102 ? -13.438 3.708 11.757 1.00 89.44 102 THR A O 1
ATOM 787 N N . THR A 1 103 ? -14.192 3.315 13.837 1.00 89.88 103 THR A N 1
ATOM 788 C CA . THR A 1 103 ? -14.776 4.641 14.086 1.00 89.88 103 THR A CA 1
ATOM 789 C C . THR A 1 103 ? -13.856 5.552 14.898 1.00 89.88 103 THR A C 1
ATOM 791 O O . THR A 1 103 ? -14.234 6.684 15.181 1.00 89.88 103 THR A O 1
ATOM 794 N N . ALA A 1 104 ? -12.686 5.060 15.319 1.00 93.31 104 ALA A N 1
ATOM 795 C CA . ALA A 1 104 ? -11.703 5.858 16.044 1.00 93.31 104 ALA A CA 1
ATOM 796 C C . ALA A 1 104 ? -11.221 7.045 15.197 1.00 93.31 104 ALA A C 1
ATOM 798 O O . ALA A 1 104 ? -11.043 6.920 13.983 1.00 93.31 104 ALA A O 1
ATOM 799 N N . ASP A 1 105 ? -10.936 8.171 15.849 1.00 96.25 105 ASP A N 1
ATOM 800 C CA . ASP A 1 105 ? -10.355 9.345 15.204 1.00 96.25 105 ASP A CA 1
ATOM 801 C C . ASP A 1 105 ? -8.967 8.999 14.650 1.00 96.25 105 ASP A C 1
ATOM 803 O O . ASP A 1 105 ? -8.065 8.611 15.398 1.00 96.25 105 ASP A O 1
ATOM 807 N N . ILE A 1 106 ? -8.763 9.180 13.347 1.00 95.06 106 ILE A N 1
ATOM 808 C CA . ILE A 1 106 ? -7.461 8.967 12.709 1.00 95.06 106 ILE A CA 1
ATOM 809 C C . ILE A 1 106 ? -6.824 10.323 12.417 1.00 95.06 106 ILE A C 1
ATOM 811 O O . ILE A 1 106 ? -7.299 11.091 11.582 1.00 95.06 106 ILE A O 1
ATOM 815 N N . GLU A 1 107 ? -5.711 10.605 13.089 1.00 95.56 107 GLU A N 1
ATOM 816 C CA . GLU A 1 107 ? -4.962 11.849 12.941 1.00 95.56 107 GLU A CA 1
ATOM 817 C C . GLU A 1 107 ? -3.611 11.611 12.263 1.00 95.56 107 GLU A C 1
ATOM 819 O O . GLU A 1 107 ? -2.825 10.753 12.670 1.00 95.56 107 GLU A O 1
ATOM 824 N N . LEU A 1 108 ? -3.291 12.438 11.269 1.00 94.06 108 LEU A N 1
ATOM 825 C CA . LEU A 1 108 ? -2.025 12.390 10.548 1.00 94.06 108 LEU A CA 1
ATOM 826 C C . LEU A 1 108 ? -1.241 13.690 10.760 1.00 94.06 108 LEU A C 1
ATOM 828 O O . LEU A 1 108 ? -1.587 14.740 10.223 1.00 94.06 108 LEU A O 1
ATOM 832 N N . HIS A 1 109 ? -0.148 13.618 11.518 1.00 94.50 109 HIS A N 1
ATOM 833 C CA . HIS A 1 109 ? 0.705 14.764 11.834 1.00 94.50 109 HIS A CA 1
ATOM 834 C C . HIS A 1 109 ? 1.931 14.778 10.915 1.00 94.50 109 HIS A C 1
ATOM 836 O O . HIS A 1 109 ? 2.934 14.088 11.143 1.00 94.50 109 HIS A O 1
ATOM 842 N N . LEU A 1 110 ? 1.825 15.566 9.847 1.00 94.31 110 LEU A N 1
ATOM 843 C CA . LEU A 1 110 ? 2.820 15.666 8.781 1.00 94.31 110 LEU A CA 1
ATOM 844 C C . LEU A 1 110 ? 3.996 16.576 9.159 1.00 94.31 110 LEU A C 1
ATOM 846 O O . LEU A 1 110 ? 3.832 17.579 9.854 1.00 94.31 110 LEU A O 1
ATOM 850 N N . ARG A 1 111 ? 5.197 16.272 8.652 1.00 94.50 111 ARG A N 1
ATOM 851 C CA . ARG A 1 111 ? 6.348 17.176 8.812 1.00 94.50 111 ARG A CA 1
ATOM 852 C C . ARG A 1 111 ? 6.168 18.464 7.992 1.00 94.50 111 ARG A C 1
ATOM 854 O O . ARG A 1 111 ? 5.731 18.370 6.847 1.00 94.50 111 ARG A O 1
ATOM 861 N N . PRO A 1 112 ? 6.615 19.635 8.494 1.00 90.75 112 PRO A N 1
ATOM 862 C CA . PRO A 1 112 ? 6.462 20.919 7.797 1.00 90.75 112 PRO A CA 1
ATOM 863 C C . PRO A 1 112 ? 7.013 20.966 6.363 1.00 90.75 112 PRO A C 1
ATOM 865 O O . PRO A 1 112 ? 6.472 21.676 5.530 1.00 90.75 112 PRO A O 1
ATOM 868 N N . GLY A 1 113 ? 8.070 20.205 6.051 1.00 91.38 113 GLY A N 1
ATOM 869 C CA . GLY A 1 113 ? 8.671 20.189 4.708 1.00 91.38 113 GLY A CA 1
ATOM 870 C C . GLY A 1 113 ? 7.935 19.325 3.677 1.00 91.38 113 GLY A C 1
ATOM 871 O O . GLY A 1 113 ? 8.247 19.391 2.496 1.00 91.38 113 GLY A O 1
ATOM 872 N N . THR A 1 114 ? 6.990 18.491 4.111 1.00 92.88 114 THR A N 1
ATOM 873 C CA . THR A 1 114 ? 6.275 17.529 3.253 1.00 92.88 114 THR A CA 1
ATOM 874 C C . THR A 1 114 ? 4.763 17.620 3.414 1.00 92.88 114 THR A C 1
ATOM 876 O O . THR A 1 114 ? 4.044 16.867 2.765 1.00 92.88 114 THR A O 1
ATOM 879 N N . SER A 1 115 ? 4.272 18.496 4.294 1.00 92.81 115 SER A N 1
ATOM 880 C CA . SER A 1 115 ? 2.863 18.565 4.674 1.00 92.81 115 SER A CA 1
ATOM 881 C C . SER A 1 115 ? 1.974 18.945 3.500 1.00 92.81 115 SER A C 1
ATOM 883 O O . SER A 1 115 ? 1.067 18.195 3.182 1.00 92.81 115 SER A O 1
ATOM 885 N N . GLU A 1 116 ? 2.266 20.045 2.807 1.00 94.69 116 GLU A N 1
ATOM 886 C CA . GLU A 1 116 ? 1.476 20.502 1.657 1.00 94.69 116 GLU A CA 1
ATOM 887 C C . GLU A 1 116 ? 1.418 19.446 0.545 1.00 94.69 116 GLU A C 1
ATOM 889 O O . GLU A 1 116 ? 0.341 19.097 0.053 1.00 94.69 116 GLU A O 1
ATOM 894 N N . TYR A 1 117 ? 2.578 18.872 0.214 1.00 93.94 117 TYR A N 1
ATOM 895 C CA . TYR A 1 117 ? 2.689 17.809 -0.779 1.00 93.94 117 TYR A CA 1
ATOM 896 C C . TYR A 1 117 ? 1.849 16.582 -0.402 1.00 93.94 117 TYR A C 1
ATOM 898 O O . TYR A 1 117 ? 1.078 16.080 -1.219 1.00 93.94 117 TYR A O 1
ATOM 906 N N . LEU A 1 118 ? 1.976 16.098 0.837 1.00 93.62 118 LEU A N 1
ATOM 907 C CA . LEU A 1 118 ? 1.258 14.908 1.287 1.00 93.62 118 LEU A CA 1
ATOM 908 C C . LEU A 1 118 ? -0.237 15.170 1.467 1.00 93.62 118 LEU A C 1
ATOM 910 O O . LEU A 1 118 ? -1.017 14.320 1.065 1.00 93.62 118 LEU A O 1
ATOM 914 N N . THR A 1 119 ? -0.651 16.329 1.983 1.00 93.56 119 THR A N 1
ATOM 915 C CA . THR A 1 119 ? -2.070 16.712 2.082 1.00 93.56 119 THR A CA 1
ATOM 916 C C . THR A 1 119 ? -2.734 16.715 0.709 1.00 93.56 119 THR A C 1
ATOM 918 O O . THR A 1 119 ? -3.829 16.182 0.563 1.00 93.56 119 THR A O 1
ATOM 921 N N . THR A 1 120 ? -2.053 17.253 -0.307 1.00 94.81 120 THR A N 1
ATOM 922 C CA . THR A 1 120 ? -2.563 17.273 -1.687 1.00 94.81 120 THR A CA 1
ATOM 923 C C . THR A 1 120 ? -2.693 15.864 -2.261 1.00 94.81 120 THR A C 1
ATOM 925 O O . THR A 1 120 ? -3.665 15.560 -2.940 1.00 94.81 120 THR A O 1
ATOM 928 N N . ARG A 1 121 ? -1.721 14.989 -1.981 1.00 92.88 121 ARG A N 1
ATOM 929 C CA . ARG A 1 121 ? -1.639 13.658 -2.594 1.00 92.88 121 ARG A CA 1
ATOM 930 C C . ARG A 1 121 ? -2.421 12.577 -1.844 1.00 92.88 121 ARG A C 1
ATOM 932 O O . ARG A 1 121 ? -2.685 11.521 -2.406 1.00 92.88 121 ARG A O 1
ATOM 939 N N . LEU A 1 122 ? -2.751 12.798 -0.572 1.00 91.44 122 LEU A N 1
ATOM 940 C CA . LEU A 1 122 ? -3.353 11.787 0.299 1.00 91.44 122 LEU A CA 1
ATOM 941 C C . LEU A 1 122 ? -4.669 11.202 -0.248 1.00 91.44 122 LEU A C 1
ATOM 943 O O . LEU A 1 122 ? -4.790 9.978 -0.200 1.00 91.44 122 LEU A O 1
ATOM 947 N N . PRO A 1 123 ? -5.613 11.992 -0.802 1.00 92.56 123 PRO A N 1
ATOM 948 C CA . PRO A 1 123 ? -6.828 11.434 -1.397 1.00 92.56 123 PRO A CA 1
ATOM 949 C C . PRO A 1 123 ? -6.530 10.424 -2.514 1.00 92.56 123 PRO A C 1
ATOM 951 O O . PRO A 1 123 ? -7.095 9.334 -2.514 1.00 92.56 123 PRO A O 1
ATOM 954 N N . ASP A 1 124 ? -5.578 10.738 -3.397 1.00 92.25 124 ASP A N 1
ATOM 955 C CA . ASP A 1 124 ? -5.164 9.851 -4.493 1.00 92.25 124 ASP A CA 1
ATOM 956 C C . ASP A 1 124 ? -4.406 8.617 -3.994 1.00 92.25 124 ASP A C 1
ATOM 958 O O . ASP A 1 124 ? -4.429 7.559 -4.613 1.00 92.25 124 ASP A O 1
ATOM 962 N N . LEU A 1 125 ? -3.690 8.734 -2.875 1.00 89.50 125 LEU A N 1
ATOM 963 C CA . LEU A 1 125 ? -3.028 7.584 -2.263 1.00 89.50 125 LEU A CA 1
ATOM 964 C C . LEU A 1 125 ? -4.062 6.605 -1.686 1.00 89.50 125 LEU A C 1
ATOM 966 O O . LEU A 1 125 ? -3.888 5.393 -1.812 1.00 89.50 125 LEU A O 1
ATOM 970 N N . LEU A 1 126 ? -5.132 7.126 -1.083 1.00 91.50 126 LEU A N 1
ATOM 971 C CA . LEU A 1 126 ? -6.199 6.340 -0.461 1.00 91.50 126 LEU A CA 1
ATOM 972 C C . LEU A 1 126 ? -7.227 5.787 -1.460 1.00 91.50 126 LEU A C 1
ATOM 974 O O . LEU A 1 126 ? -8.010 4.924 -1.080 1.00 91.50 126 LEU A O 1
ATOM 978 N N . SER A 1 127 ? -7.219 6.227 -2.721 1.00 90.56 127 SER A N 1
ATOM 979 C CA . SER A 1 127 ? -8.210 5.833 -3.734 1.00 90.56 127 SER A CA 1
ATOM 980 C C . SER A 1 127 ? -7.973 4.456 -4.368 1.00 90.56 127 SER A C 1
ATOM 982 O O . SER A 1 127 ? -8.612 4.123 -5.363 1.00 90.56 127 SER A O 1
ATOM 984 N N . ILE A 1 128 ? -7.062 3.646 -3.818 1.00 89.62 128 ILE A N 1
ATOM 985 C CA . ILE A 1 128 ? -6.795 2.311 -4.351 1.00 89.62 128 ILE A CA 1
ATOM 986 C C . ILE A 1 128 ? -7.873 1.314 -3.919 1.00 89.62 128 ILE A C 1
ATOM 988 O O . ILE A 1 128 ? -8.157 1.147 -2.727 1.00 89.62 128 ILE A O 1
ATOM 992 N N . ASP A 1 129 ? -8.437 0.616 -4.898 1.00 91.62 129 ASP A N 1
ATOM 993 C CA . ASP A 1 129 ? -9.416 -0.434 -4.657 1.00 91.62 129 ASP A CA 1
ATOM 994 C C . ASP A 1 129 ? -8.748 -1.671 -4.050 1.00 91.62 129 ASP A C 1
ATOM 996 O O . ASP A 1 129 ? -7.676 -2.094 -4.478 1.00 91.62 129 ASP A O 1
ATOM 1000 N N . TYR A 1 130 ? -9.412 -2.297 -3.075 1.00 92.31 130 TYR A N 1
ATOM 1001 C CA . TYR A 1 130 ? -8.942 -3.523 -2.412 1.00 92.31 130 TYR A CA 1
ATOM 1002 C C . TYR A 1 130 ? -7.494 -3.418 -1.887 1.00 92.31 130 TYR A C 1
ATOM 1004 O O . TYR A 1 130 ? -6.642 -4.252 -2.228 1.00 92.31 130 TYR A O 1
ATOM 1012 N N . PRO A 1 131 ? -7.188 -2.425 -1.030 1.00 94.69 131 PRO A N 1
ATOM 1013 C CA . PRO A 1 131 ? -5.831 -2.208 -0.543 1.00 94.69 131 PRO A CA 1
ATOM 1014 C C . PRO A 1 131 ? -5.298 -3.461 0.164 1.00 94.69 131 PRO A C 1
ATOM 1016 O O . PRO A 1 131 ? -6.008 -4.233 0.814 1.00 94.69 131 PRO A O 1
ATOM 1019 N N . GLY A 1 132 ? -4.000 -3.686 0.010 1.00 93.44 132 GLY A N 1
ATOM 1020 C CA . GLY A 1 132 ? -3.348 -4.890 0.494 1.00 93.44 132 GLY A CA 1
ATOM 1021 C C . GLY A 1 132 ? -3.640 -6.163 -0.312 1.00 93.44 132 GLY A C 1
ATOM 1022 O O . GLY A 1 132 ? -3.184 -7.241 0.080 1.00 93.44 132 GLY A O 1
ATOM 1023 N N . ARG A 1 133 ? -4.333 -6.085 -1.455 1.00 94.62 133 ARG A N 1
ATOM 1024 C CA . ARG A 1 133 ? -4.285 -7.145 -2.472 1.00 94.62 133 ARG A CA 1
ATOM 1025 C C . ARG A 1 133 ? -2.861 -7.286 -3.016 1.00 94.62 133 ARG A C 1
ATOM 1027 O O . ARG A 1 133 ? -2.111 -6.318 -3.107 1.00 94.62 133 ARG A O 1
ATOM 1034 N N . GLU A 1 134 ? -2.487 -8.510 -3.362 1.00 93.06 134 GLU A N 1
ATOM 1035 C CA . GLU A 1 134 ? -1.185 -8.844 -3.939 1.00 93.06 134 GLU A CA 1
ATOM 1036 C C . GLU A 1 134 ? -1.374 -9.549 -5.283 1.00 93.06 134 GLU A C 1
ATOM 1038 O O . GLU A 1 134 ? -2.366 -10.257 -5.483 1.00 93.06 134 GLU A O 1
ATOM 1043 N N . VAL A 1 135 ? -0.443 -9.333 -6.214 1.00 91.88 135 VAL A N 1
ATOM 1044 C CA . VAL A 1 135 ? -0.336 -10.167 -7.414 1.00 91.88 135 VAL A CA 1
ATOM 1045 C C . VAL A 1 135 ? -0.080 -11.619 -7.000 1.00 91.88 135 VAL A C 1
ATOM 1047 O O . VAL A 1 135 ? 0.707 -11.886 -6.086 1.00 91.88 135 VAL A O 1
ATOM 1050 N N . ASN A 1 136 ? -0.758 -12.542 -7.675 1.00 74.38 136 ASN A N 1
ATOM 1051 C CA . ASN A 1 136 ? -0.439 -13.964 -7.648 1.00 74.38 136 ASN A CA 1
ATOM 1052 C C . ASN A 1 136 ? 0.185 -14.295 -9.004 1.00 74.38 136 ASN A C 1
ATOM 1054 O O . ASN A 1 136 ? -0.345 -13.854 -10.027 1.00 74.38 136 ASN A O 1
ATOM 1058 N N . LEU A 1 137 ? 1.318 -14.995 -8.985 1.00 58.72 137 LEU A N 1
ATOM 1059 C CA . LEU A 1 137 ? 1.904 -15.590 -10.186 1.00 58.72 137 LEU A CA 1
ATOM 1060 C C . LEU A 1 137 ? 1.136 -16.850 -10.586 1.00 58.72 137 LEU A C 1
ATOM 1062 O O . LEU A 1 137 ? 0.661 -17.556 -9.667 1.00 58.72 137 LEU A O 1
#

pLDDT: mean 92.66, std 4.75, range [58.72, 97.06]